Protein AF-X7ZJF5-F1 (afdb_monomer_lite)

Secondary structure (DSSP, 8-state):
-B-TT--EEEEE-SSSS-EEEEE-EETTEE----B--SSSS--S-BTTEESSEEEE---TTS--EEEEEEE--SS-TTTSPEEEEEEEE-SSSEE-

pLDDT: mean 91.04, std 8.81, range [56.75, 98.38]

Foldseek 3Di:
DAWPLRWDWDWDDPDDAIKIAIFPQDPVGGDDSAAPPPPPPRRQDGQRRATNWDWDDPDPRRRIKIKHKDFPQVVHSVPTDIDIDIFDDPSPGTDD

Organism: NCBI:txid1299326

Structure (mmCIF, N/CA/C/O backbone):
data_AF-X7ZJF5-F1
#
_entry.id   AF-X7ZJF5-F1
#
loop_
_atom_site.group_PDB
_atom_site.id
_atom_site.type_symbol
_atom_site.label_atom_id
_atom_site.label_alt_id
_atom_site.label_comp_id
_atom_site.label_asym_id
_atom_site.label_entity_id
_atom_site.label_seq_id
_atom_site.pdbx_PDB_ins_code
_atom_site.Cartn_x
_atom_site.Cartn_y
_atom_site.Cartn_z
_atom_site.occupancy
_atom_site.B_iso_or_equiv
_atom_site.auth_seq_id
_atom_site.auth_comp_id
_atom_site.auth_asym_id
_atom_site.auth_atom_id
_atom_site.pdbx_PDB_model_num
ATOM 1 N N . MET A 1 1 ? -8.385 -8.096 2.436 1.00 78.81 1 MET A N 1
ATOM 2 C CA . MET A 1 1 ? -7.853 -8.544 3.751 1.00 78.81 1 MET A CA 1
ATOM 3 C C . MET A 1 1 ? -8.001 -7.405 4.747 1.00 78.81 1 MET A C 1
ATOM 5 O O . MET A 1 1 ? -8.082 -6.277 4.284 1.00 78.81 1 MET A O 1
ATOM 9 N N . THR A 1 2 ? -8.064 -7.666 6.052 1.00 87.62 2 THR A N 1
ATOM 10 C CA . THR A 1 2 ? -8.144 -6.637 7.112 1.00 87.62 2 THR A CA 1
ATOM 11 C C . THR A 1 2 ? -7.083 -6.886 8.177 1.00 87.62 2 THR A C 1
ATOM 13 O O . THR A 1 2 ? -6.635 -8.024 8.313 1.00 87.62 2 THR A O 1
ATOM 16 N N . ASP A 1 3 ? -6.696 -5.861 8.934 1.00 91.62 3 ASP A N 1
ATOM 17 C CA . ASP A 1 3 ? -5.622 -5.955 9.936 1.00 91.62 3 ASP A CA 1
ATOM 18 C C . ASP A 1 3 ? -6.021 -5.426 11.319 1.00 91.62 3 ASP A C 1
ATOM 20 O O . ASP A 1 3 ? -7.175 -5.056 11.540 1.00 91.62 3 ASP A O 1
ATOM 24 N N . SER A 1 4 ? -5.083 -5.420 12.272 1.00 94.00 4 SER A N 1
ATOM 25 C CA . SER A 1 4 ? -5.343 -4.994 13.655 1.00 94.00 4 SER A CA 1
ATOM 26 C C . SER A 1 4 ? -5.696 -3.508 13.798 1.00 94.00 4 SER A C 1
ATOM 28 O O . SER A 1 4 ? -6.185 -3.106 14.852 1.00 94.00 4 SER A O 1
ATOM 30 N N . THR A 1 5 ? -5.493 -2.699 12.754 1.00 93.88 5 THR A N 1
ATOM 31 C CA . THR A 1 5 ? -5.894 -1.283 12.703 1.00 93.88 5 THR A CA 1
ATOM 32 C C . THR A 1 5 ? -7.331 -1.097 12.210 1.00 93.88 5 THR A C 1
ATOM 34 O O . THR A 1 5 ? -7.873 0.001 12.302 1.00 93.88 5 THR A O 1
ATOM 37 N N . GLY A 1 6 ? -7.960 -2.161 11.697 1.00 94.88 6 GLY A N 1
ATOM 38 C CA . GLY A 1 6 ? -9.281 -2.116 11.070 1.00 94.88 6 GLY A CA 1
ATOM 39 C C . GLY A 1 6 ? -9.258 -1.699 9.597 1.00 94.88 6 GLY A C 1
ATOM 40 O O . GLY A 1 6 ? -10.304 -1.715 8.950 1.00 94.88 6 GLY A O 1
ATOM 41 N N . ASN A 1 7 ? -8.087 -1.372 9.044 1.00 97.00 7 ASN A N 1
ATOM 42 C CA . ASN A 1 7 ? -7.931 -1.073 7.626 1.00 97.00 7 ASN A CA 1
ATOM 43 C C . ASN A 1 7 ? -8.187 -2.318 6.773 1.00 97.00 7 ASN A C 1
ATOM 45 O O . ASN A 1 7 ? -7.817 -3.435 7.147 1.00 97.00 7 ASN A O 1
ATOM 49 N N . ALA A 1 8 ? -8.791 -2.115 5.602 1.00 96.81 8 ALA A N 1
ATOM 50 C CA . ALA A 1 8 ? -8.954 -3.142 4.583 1.00 96.81 8 ALA A CA 1
ATOM 51 C C . ALA A 1 8 ? -8.013 -2.895 3.398 1.00 96.81 8 ALA A C 1
ATOM 53 O O . ALA A 1 8 ? -7.701 -1.758 3.060 1.00 96.81 8 ALA A O 1
ATOM 54 N N . PHE A 1 9 ? -7.593 -3.968 2.733 1.00 97.50 9 PHE A N 1
ATOM 55 C CA . PHE A 1 9 ? -6.626 -3.917 1.638 1.00 97.50 9 PHE A CA 1
ATOM 56 C C . PHE A 1 9 ? -7.146 -4.648 0.408 1.00 97.50 9 PHE A C 1
ATOM 58 O O . PHE A 1 9 ? -7.634 -5.785 0.521 1.00 97.50 9 PHE A O 1
ATOM 65 N N . VAL A 1 10 ? -6.976 -4.014 -0.753 1.00 96.31 10 VAL A N 1
ATOM 66 C CA . VAL A 1 10 ? -7.248 -4.588 -2.075 1.00 96.31 10 VAL A CA 1
ATOM 67 C C . VAL A 1 10 ? -5.975 -4.531 -2.907 1.00 96.31 10 VAL A C 1
ATOM 69 O O . VAL A 1 10 ? -5.395 -3.467 -3.097 1.00 96.31 10 VAL A O 1
ATOM 72 N N . THR A 1 11 ? -5.546 -5.679 -3.415 1.00 96.00 11 THR A N 1
ATOM 73 C CA . THR A 1 11 ? -4.486 -5.763 -4.422 1.00 96.00 11 THR A CA 1
ATOM 74 C C . THR A 1 11 ? -5.112 -5.677 -5.805 1.00 96.00 11 THR A C 1
ATOM 76 O O . THR A 1 11 ? -6.078 -6.392 -6.080 1.00 96.00 11 THR A O 1
ATOM 79 N N . TYR A 1 12 ? -4.575 -4.829 -6.672 1.00 92.94 12 TYR A N 1
ATOM 80 C CA . TYR A 1 12 ? -5.063 -4.645 -8.039 1.00 92.94 12 TYR A CA 1
ATOM 81 C C . TYR A 1 12 ? -3.885 -4.599 -9.012 1.00 92.94 12 TYR A C 1
ATOM 83 O O . TYR A 1 12 ? -2.759 -4.335 -8.606 1.00 92.94 12 TYR A O 1
ATOM 91 N N . ASN A 1 13 ? -4.142 -4.837 -10.296 1.00 92.62 13 ASN A N 1
ATOM 92 C CA . ASN A 1 13 ? -3.151 -4.658 -11.352 1.00 92.62 13 ASN A CA 1
ATOM 93 C C . ASN A 1 13 ? -3.797 -3.868 -12.503 1.00 92.62 13 ASN A C 1
ATOM 95 O O . ASN A 1 13 ? -4.678 -4.407 -13.174 1.00 92.62 13 ASN A O 1
ATOM 99 N N . PRO A 1 14 ? -3.406 -2.601 -12.731 1.00 86.69 14 PRO A N 1
ATOM 100 C CA . PRO A 1 14 ? -3.946 -1.773 -13.804 1.00 86.69 14 PRO A CA 1
ATOM 101 C C . PRO A 1 14 ? -3.260 -2.022 -15.163 1.00 86.69 14 PRO A C 1
ATOM 103 O O . PRO A 1 14 ? -3.597 -1.359 -16.138 1.00 86.69 14 PRO A O 1
ATOM 106 N N . GLY A 1 15 ? -2.303 -2.957 -15.259 1.00 87.38 15 GLY A N 1
ATOM 107 C CA . G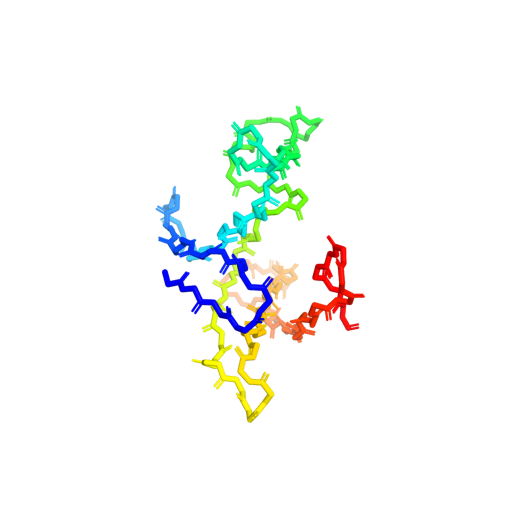LY A 1 15 ? -1.761 -3.444 -16.533 1.00 87.38 15 GLY A CA 1
ATOM 108 C C . GLY A 1 15 ? -0.264 -3.764 -16.546 1.00 87.38 15 GLY A C 1
ATOM 109 O O . GLY A 1 15 ? 0.166 -4.560 -17.379 1.00 87.38 15 GLY A O 1
ATOM 110 N N . ARG A 1 16 ? 0.546 -3.169 -15.655 1.00 87.31 16 ARG A N 1
ATOM 111 C CA . ARG A 1 16 ? 2.009 -3.385 -15.637 1.00 87.31 16 ARG A CA 1
ATOM 112 C C . ARG A 1 16 ? 2.541 -3.876 -14.297 1.00 87.31 16 ARG A C 1
ATOM 114 O O . ARG A 1 16 ? 3.262 -4.870 -14.279 1.00 87.31 16 ARG A O 1
ATOM 121 N N . TYR A 1 17 ? 2.209 -3.202 -13.202 1.00 91.75 17 TYR A N 1
ATOM 122 C CA . TYR A 1 17 ? 2.633 -3.606 -11.863 1.00 91.75 17 TYR A CA 1
ATOM 123 C C . TYR A 1 17 ? 1.437 -3.755 -10.935 1.00 91.75 17 TYR A C 1
ATOM 125 O O . TYR A 1 17 ? 0.451 -3.038 -11.076 1.00 91.75 17 TYR A O 1
ATOM 133 N N . ASP A 1 18 ? 1.536 -4.661 -9.969 1.00 96.06 18 ASP A N 1
ATOM 134 C CA . ASP A 1 18 ? 0.542 -4.731 -8.905 1.00 96.06 18 ASP A CA 1
ATOM 135 C C . ASP A 1 18 ? 0.599 -3.463 -8.038 1.00 96.06 18 ASP A C 1
ATOM 137 O O . ASP A 1 18 ? 1.648 -2.828 -7.877 1.00 96.06 18 ASP A O 1
ATOM 141 N N . GLY A 1 19 ? -0.546 -3.103 -7.476 1.00 96.00 19 GLY A N 1
ATOM 142 C CA . GLY A 1 19 ? -0.709 -2.032 -6.511 1.00 96.00 19 GLY A CA 1
ATOM 143 C C . GLY A 1 19 ? -1.555 -2.466 -5.318 1.00 96.00 19 GLY A C 1
ATOM 144 O O . GLY A 1 19 ? -2.187 -3.527 -5.313 1.00 96.00 19 GLY A O 1
ATOM 145 N N . VAL A 1 20 ? -1.568 -1.618 -4.293 1.00 97.62 20 VAL A N 1
ATOM 146 C CA . VAL A 1 20 ? -2.309 -1.812 -3.044 1.00 97.62 20 VAL A CA 1
ATOM 147 C C . VAL A 1 20 ? -3.203 -0.602 -2.792 1.00 97.62 20 VAL A C 1
ATOM 149 O O . VAL A 1 20 ? -2.724 0.525 -2.696 1.00 97.62 20 VAL A O 1
ATOM 152 N N . LEU A 1 21 ? -4.505 -0.840 -2.662 1.00 96.81 21 LEU A N 1
ATOM 153 C CA . LEU A 1 21 ? -5.473 0.123 -2.143 1.00 96.81 21 LEU A CA 1
ATOM 154 C C . LEU A 1 21 ? -5.670 -0.104 -0.649 1.00 96.81 21 LEU A C 1
ATOM 156 O O . LEU A 1 21 ? -5.871 -1.244 -0.220 1.00 96.81 21 LEU A O 1
ATOM 160 N N . VAL A 1 22 ? -5.669 0.987 0.113 1.00 97.31 22 VAL A N 1
ATOM 161 C CA . VAL A 1 22 ? -5.953 0.993 1.550 1.00 97.31 22 VAL A CA 1
ATOM 162 C C . VAL A 1 22 ? -7.312 1.639 1.793 1.00 97.31 22 VAL A C 1
ATOM 164 O O . VAL A 1 22 ? -7.513 2.828 1.558 1.00 97.31 22 VAL A O 1
ATOM 167 N N . LEU A 1 23 ? -8.246 0.846 2.300 1.00 97.25 23 LEU A N 1
ATOM 168 C CA . LEU A 1 23 ? -9.579 1.271 2.693 1.00 97.25 23 LEU A CA 1
ATOM 169 C C . LEU A 1 23 ? -9.582 1.533 4.199 1.00 97.25 23 LEU A C 1
ATOM 171 O O . LEU A 1 23 ? -9.613 0.600 5.002 1.00 97.25 23 LEU A O 1
ATOM 175 N N . VAL A 1 24 ? -9.533 2.811 4.573 1.00 97.12 24 VAL A N 1
ATOM 176 C CA . VAL A 1 24 ? -9.579 3.242 5.976 1.00 97.12 24 VAL A CA 1
ATOM 177 C C . VAL A 1 24 ? -11.038 3.480 6.358 1.00 97.12 24 VAL A 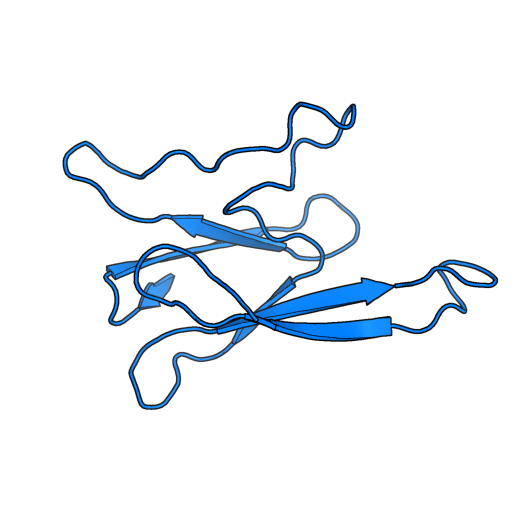C 1
ATOM 179 O O . VAL A 1 24 ? -11.655 4.373 5.772 1.00 97.12 24 VAL A O 1
ATOM 182 N N . PRO A 1 25 ? -11.629 2.707 7.282 1.00 95.88 25 PRO A N 1
ATOM 183 C CA . PRO A 1 25 ? -13.038 2.858 7.621 1.00 95.88 25 PRO A CA 1
ATOM 184 C C . PRO A 1 25 ? -13.329 4.198 8.315 1.00 95.88 25 PRO A C 1
ATOM 186 O O . PRO A 1 25 ? -12.509 4.737 9.059 1.00 95.88 25 PRO A O 1
ATOM 189 N N . ASN A 1 26 ? -14.525 4.730 8.082 1.00 94.81 26 ASN A N 1
ATOM 190 C CA . ASN A 1 26 ? -15.124 5.839 8.826 1.00 94.81 26 ASN A CA 1
ATOM 191 C C . ASN A 1 26 ? -16.614 5.518 9.103 1.00 94.81 26 ASN A C 1
ATOM 193 O O . ASN A 1 26 ? -17.117 4.514 8.594 1.00 94.81 26 ASN A O 1
ATOM 197 N N . PRO A 1 27 ? -17.339 6.314 9.916 1.00 96.50 27 PRO A N 1
ATOM 198 C CA . PRO A 1 27 ? -18.738 6.019 10.248 1.00 96.50 27 PRO A CA 1
ATOM 199 C C . PRO A 1 27 ? -19.680 5.874 9.041 1.00 96.50 27 PRO A C 1
ATOM 201 O O . PRO A 1 27 ? -20.691 5.185 9.150 1.00 96.50 27 PRO A O 1
ATOM 204 N N . ASP A 1 28 ? -19.329 6.473 7.902 1.00 95.75 28 ASP A N 1
ATOM 205 C CA . ASP A 1 28 ? -20.140 6.488 6.681 1.00 95.75 28 ASP A CA 1
ATOM 206 C C . ASP A 1 28 ? -19.674 5.459 5.627 1.00 95.75 28 ASP A C 1
ATOM 208 O O . ASP A 1 28 ? -20.232 5.390 4.531 1.00 95.75 28 ASP A O 1
ATOM 212 N N . GLY A 1 29 ? -18.653 4.649 5.933 1.00 95.06 29 GLY A N 1
ATOM 213 C CA . GLY A 1 29 ? -18.040 3.694 5.010 1.00 95.06 29 GLY A CA 1
ATOM 214 C C . GLY A 1 29 ? -16.514 3.744 5.055 1.00 95.06 29 GLY A C 1
ATOM 215 O O . GLY A 1 29 ? -15.901 3.246 5.999 1.00 95.06 29 GLY A O 1
ATOM 216 N N . PHE A 1 30 ? -15.893 4.314 4.019 1.00 96.19 30 PHE A N 1
ATOM 217 C CA . PHE A 1 30 ? -14.440 4.463 3.917 1.00 96.19 30 PHE A CA 1
ATOM 218 C C . PHE A 1 30 ? -14.050 5.912 3.636 1.00 96.19 30 PHE A C 1
ATOM 220 O O . PHE A 1 30 ? -14.773 6.657 2.974 1.00 96.19 30 PHE A O 1
ATOM 227 N N . GLN A 1 31 ? -12.879 6.303 4.130 1.00 95.50 31 GLN A N 1
ATOM 228 C CA . GLN A 1 31 ? -12.263 7.574 3.778 1.00 95.50 31 GLN A CA 1
ATOM 229 C C . GLN A 1 31 ? -11.975 7.637 2.277 1.00 95.50 31 GLN A C 1
ATOM 231 O O . GLN A 1 31 ? -11.695 6.618 1.642 1.00 95.50 31 GLN A O 1
ATOM 236 N N . ASP A 1 32 ? -11.983 8.855 1.737 1.00 93.69 32 ASP A N 1
ATOM 237 C CA . ASP A 1 32 ? -11.616 9.092 0.347 1.00 93.69 32 ASP A CA 1
ATOM 238 C C . ASP A 1 32 ? -10.207 8.556 0.037 1.00 93.69 32 ASP A C 1
ATOM 240 O O . ASP A 1 32 ? -9.275 8.672 0.846 1.00 93.69 32 ASP A O 1
ATOM 244 N N . ILE A 1 33 ? -10.059 7.959 -1.147 1.00 92.00 33 ILE A N 1
ATOM 245 C CA . ILE A 1 33 ? -8.793 7.366 -1.597 1.00 92.00 33 ILE A CA 1
ATOM 246 C C . ILE A 1 33 ? -7.764 8.457 -1.901 1.00 92.00 33 ILE A C 1
ATOM 248 O O . ILE A 1 33 ? -6.562 8.203 -1.796 1.00 92.00 33 ILE A O 1
ATOM 252 N N . GLY A 1 34 ? -8.224 9.671 -2.224 1.00 92.12 34 GLY A N 1
ATOM 253 C CA . GLY A 1 34 ? -7.370 10.787 -2.604 1.00 92.12 34 GLY A CA 1
ATOM 254 C C . GLY A 1 34 ? -6.599 10.482 -3.882 1.00 92.12 34 GLY A C 1
ATOM 255 O O . GLY A 1 34 ? -5.371 10.548 -3.876 1.00 92.12 34 GLY A O 1
ATOM 256 N N . TRP A 1 35 ? -7.308 10.074 -4.939 1.00 89.50 35 TRP A N 1
ATOM 257 C CA . TRP A 1 35 ? -6.728 9.819 -6.261 1.00 89.50 35 TRP A CA 1
ATOM 258 C C . TRP A 1 35 ? -5.922 11.026 -6.745 1.00 89.50 35 TRP A C 1
ATOM 260 O O . TRP A 1 35 ? -6.377 12.164 -6.602 1.00 89.50 35 TRP A O 1
ATOM 270 N N . ASP A 1 36 ? -4.744 10.788 -7.324 1.00 84.12 36 ASP A N 1
ATOM 271 C CA . ASP A 1 36 ? -3.989 11.867 -7.956 1.00 84.12 36 ASP A CA 1
ATOM 272 C C . ASP A 1 36 ? -4.596 12.183 -9.325 1.00 84.12 36 ASP A C 1
ATOM 274 O O . ASP A 1 36 ? -4.292 11.561 -10.334 1.00 84.12 36 ASP A O 1
ATOM 278 N N . ILE A 1 37 ? -5.508 13.151 -9.342 1.00 69.12 37 ILE A N 1
ATOM 279 C CA . ILE A 1 37 ? -6.210 13.600 -10.553 1.00 69.12 37 ILE A CA 1
ATOM 280 C C . ILE A 1 37 ? -5.413 14.684 -11.305 1.00 69.12 37 ILE A C 1
ATOM 282 O O . ILE A 1 37 ? -5.845 15.154 -12.357 1.00 69.12 37 ILE A O 1
ATOM 286 N N . GLY A 1 38 ? -4.286 15.146 -10.746 1.00 58.12 38 GLY A N 1
ATO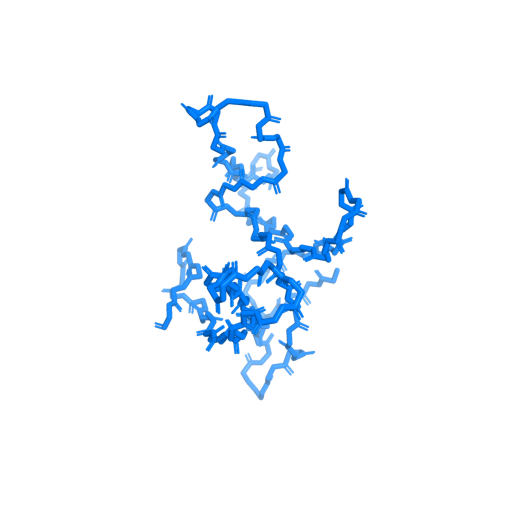M 287 C CA . GLY A 1 38 ? -3.560 16.328 -11.219 1.00 58.12 38 GLY A CA 1
ATOM 288 C C . GLY A 1 38 ? -2.474 16.051 -12.259 1.00 58.12 38 GLY A C 1
ATOM 289 O O . GLY A 1 38 ? -2.030 16.984 -12.927 1.00 58.12 38 GLY A O 1
ATOM 290 N N . SER A 1 39 ? -2.045 14.797 -12.412 1.00 56.75 39 SER A N 1
ATOM 291 C CA . SER A 1 39 ? -0.878 14.413 -13.218 1.00 56.75 39 SER A CA 1
ATOM 292 C C . SER A 1 39 ? -1.201 13.845 -14.615 1.00 56.75 39 SER A C 1
ATOM 294 O O . SER A 1 39 ? -0.279 13.490 -15.348 1.00 56.75 39 SER A O 1
ATOM 296 N N . GLY A 1 40 ? -2.476 13.823 -15.037 1.00 62.31 40 GLY A N 1
ATOM 297 C CA . GLY A 1 40 ? -2.918 13.347 -16.361 1.00 62.31 40 GLY A CA 1
ATOM 298 C C . GLY A 1 40 ? -3.902 12.171 -16.288 1.00 62.31 40 GLY A C 1
ATOM 299 O O . GLY A 1 40 ? -4.761 12.144 -15.415 1.00 62.31 40 GLY A O 1
ATOM 300 N N . ASP A 1 41 ? -3.775 11.195 -17.200 1.00 59.41 41 ASP A N 1
ATOM 301 C CA . ASP A 1 41 ? -4.625 9.984 -17.302 1.00 59.41 41 ASP A CA 1
ATOM 302 C C . ASP A 1 41 ? -4.412 8.956 -16.163 1.00 59.41 41 ASP A C 1
ATOM 304 O O . ASP A 1 41 ? -4.953 7.843 -16.200 1.00 59.41 41 ASP A O 1
ATOM 308 N N . THR A 1 42 ? -3.605 9.285 -15.154 1.00 67.81 42 THR A N 1
ATOM 309 C CA . THR A 1 42 ? -3.250 8.373 -14.065 1.00 67.81 42 THR A CA 1
ATOM 310 C C . THR A 1 42 ? -4.419 8.230 -13.088 1.00 67.81 42 THR A C 1
ATOM 312 O O . THR A 1 42 ? -4.616 9.035 -12.192 1.00 67.81 42 THR A O 1
ATOM 315 N N . HIS A 1 43 ? -5.221 7.180 -13.257 1.00 75.75 43 HIS A N 1
ATOM 316 C CA . HIS A 1 43 ? -6.420 6.908 -12.447 1.00 75.75 43 HIS A CA 1
ATOM 317 C C . HIS A 1 43 ? -6.254 5.687 -11.528 1.00 75.75 43 HIS A C 1
ATOM 319 O O . HIS A 1 43 ? -7.232 5.068 -11.111 1.00 75.75 43 HIS A O 1
ATOM 325 N N . TYR A 1 44 ? -5.007 5.301 -11.260 1.00 84.56 44 TYR A N 1
ATOM 326 C CA . TYR A 1 44 ? -4.664 4.097 -10.506 1.00 84.56 44 TYR A CA 1
ATOM 327 C C . TYR A 1 44 ? -3.684 4.364 -9.358 1.00 84.56 44 TYR A C 1
ATOM 329 O O . TYR A 1 44 ? -3.270 3.416 -8.707 1.00 84.56 44 TYR A O 1
ATOM 337 N N . GLU A 1 45 ? -3.329 5.617 -9.067 1.00 89.88 45 GLU A N 1
ATOM 338 C CA . GLU A 1 45 ? -2.490 5.969 -7.916 1.00 89.88 45 GLU A CA 1
ATOM 339 C C . GLU A 1 45 ? -3.005 7.214 -7.182 1.00 89.88 45 GLU A C 1
ATOM 341 O O . GLU A 1 45 ? -3.846 7.961 -7.685 1.00 89.88 45 GLU A O 1
ATOM 346 N N . GLY A 1 46 ? -2.561 7.402 -5.943 1.00 91.31 46 GLY A N 1
ATOM 347 C CA . GLY A 1 46 ? -3.021 8.488 -5.086 1.00 91.31 46 GLY A CA 1
ATOM 348 C C . GLY A 1 46 ? -2.675 8.252 -3.624 1.00 91.31 46 GLY A C 1
ATOM 349 O O . GLY A 1 46 ? -1.927 7.335 -3.285 1.00 91.31 46 GLY A O 1
ATOM 350 N N . LYS A 1 47 ? -3.265 9.053 -2.734 1.00 92.75 47 LYS A N 1
ATOM 351 C CA . LYS A 1 47 ? -2.960 9.053 -1.296 1.00 92.75 47 LYS A CA 1
ATOM 352 C C . LYS A 1 47 ? -3.044 7.657 -0.668 1.00 92.75 47 LYS A C 1
ATOM 354 O O . LYS A 1 47 ? -2.185 7.299 0.130 1.00 92.75 47 LYS A O 1
ATOM 359 N N . ARG A 1 48 ? -4.080 6.885 -1.008 1.00 94.81 48 ARG A N 1
ATOM 360 C CA . ARG A 1 48 ? -4.320 5.520 -0.495 1.00 94.81 48 ARG A CA 1
ATOM 361 C C . ARG A 1 48 ? -4.300 4.455 -1.587 1.00 94.81 48 ARG A C 1
ATOM 363 O O . ARG A 1 48 ? -4.735 3.327 -1.354 1.00 94.81 48 ARG A O 1
ATOM 370 N N . ALA A 1 49 ? -3.805 4.818 -2.765 1.00 94.88 49 ALA A N 1
ATOM 371 C CA . ALA A 1 49 ? -3.641 3.948 -3.916 1.00 94.88 49 ALA A CA 1
ATOM 372 C C . ALA A 1 49 ? -2.153 3.880 -4.268 1.00 94.88 49 ALA A C 1
ATOM 374 O O . ALA A 1 49 ? -1.626 4.707 -5.006 1.00 94.88 49 ALA A O 1
ATOM 375 N N . TYR A 1 50 ? -1.467 2.890 -3.704 1.00 95.38 50 TYR A N 1
ATOM 376 C CA . TYR A 1 50 ? -0.033 2.698 -3.886 1.00 95.38 50 TYR A CA 1
ATOM 377 C C . TYR A 1 50 ? 0.202 1.855 -5.135 1.00 95.38 50 TYR A C 1
ATOM 379 O O . TYR A 1 50 ? -0.174 0.682 -5.164 1.00 95.38 50 TYR A O 1
ATOM 387 N N . TYR A 1 51 ? 0.809 2.442 -6.164 1.00 94.31 51 TYR A N 1
ATOM 388 C CA . TYR A 1 51 ? 1.191 1.731 -7.379 1.00 94.31 51 TYR A CA 1
ATOM 389 C C . TYR A 1 51 ? 2.612 1.169 -7.283 1.00 94.31 51 TYR A C 1
ATOM 391 O O . TYR A 1 51 ? 3.427 1.646 -6.490 1.00 94.31 51 TYR A O 1
ATOM 399 N N . TYR A 1 52 ? 2.877 0.126 -8.075 1.00 94.62 52 TYR A N 1
ATOM 400 C CA . TYR A 1 52 ? 4.083 -0.693 -8.013 1.00 94.62 52 TYR A CA 1
ATOM 401 C C . TYR A 1 52 ? 4.414 -1.067 -6.565 1.00 94.62 52 TYR A C 1
ATOM 403 O O . TYR A 1 52 ? 5.458 -0.713 -6.020 1.00 94.62 52 TYR A O 1
ATOM 411 N N . ALA A 1 53 ? 3.464 -1.731 -5.911 1.00 97.31 53 ALA A N 1
ATOM 412 C CA . ALA A 1 53 ? 3.494 -1.975 -4.481 1.00 97.31 53 ALA A CA 1
ATOM 413 C C . ALA A 1 53 ? 2.974 -3.369 -4.128 1.00 97.31 53 ALA A C 1
ATOM 415 O O . ALA A 1 53 ? 2.144 -3.951 -4.825 1.00 97.31 53 ALA A O 1
ATOM 416 N N . LYS A 1 54 ? 3.449 -3.893 -2.999 1.00 97.44 54 LYS A N 1
ATOM 417 C CA . LYS A 1 54 ? 3.063 -5.190 -2.452 1.00 97.44 54 LYS A CA 1
ATOM 418 C C . LYS A 1 54 ? 2.684 -5.055 -0.983 1.00 97.44 54 LYS A C 1
ATOM 420 O O . LYS A 1 54 ? 3.390 -4.413 -0.210 1.00 97.44 54 LYS A O 1
ATOM 425 N N . LEU A 1 55 ? 1.595 -5.713 -0.598 1.00 97.44 55 LEU A N 1
ATOM 426 C CA . LEU A 1 55 ? 1.185 -5.840 0.797 1.00 97.44 55 LEU A CA 1
ATOM 427 C C . LEU A 1 55 ? 2.029 -6.921 1.497 1.00 97.44 55 LEU A C 1
ATOM 429 O O . LEU A 1 55 ? 2.161 -8.034 0.983 1.00 97.44 55 LEU A O 1
ATOM 433 N N . GLU A 1 56 ? 2.584 -6.611 2.666 1.00 97.00 56 GLU A N 1
ATOM 434 C CA . GLU A 1 56 ? 3.425 -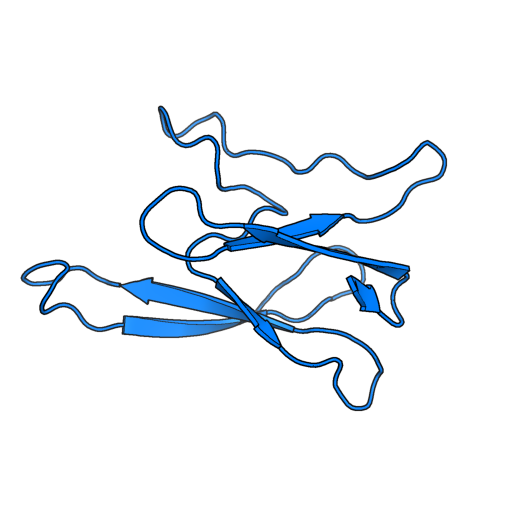7.514 3.459 1.00 97.00 56 GLU A CA 1
ATOM 435 C C . GLU A 1 56 ? 2.862 -7.694 4.875 1.00 97.00 56 GLU A C 1
ATOM 437 O O . GLU A 1 56 ? 2.444 -6.732 5.516 1.00 97.00 56 GLU A O 1
ATOM 442 N N . GLY A 1 57 ? 2.854 -8.935 5.375 1.00 93.50 57 GLY A N 1
ATOM 443 C CA . GLY A 1 57 ? 2.391 -9.263 6.726 1.00 93.50 57 GLY A CA 1
ATOM 444 C C . GLY A 1 57 ? 1.051 -10.020 6.780 1.00 93.50 57 GLY A C 1
ATOM 445 O O . GLY A 1 57 ? 0.769 -10.800 5.864 1.00 93.50 57 GLY A O 1
ATOM 446 N N . PRO A 1 58 ? 0.249 -9.840 7.851 1.00 91.19 58 PRO A N 1
ATOM 447 C CA . PRO A 1 58 ? 0.464 -8.873 8.927 1.00 91.19 58 PRO A CA 1
ATOM 448 C C . PRO A 1 58 ? 1.666 -9.271 9.799 1.00 91.19 58 PRO A C 1
ATOM 450 O O . PRO A 1 58 ? 1.969 -10.453 9.958 1.00 91.19 58 PRO A O 1
ATOM 453 N N . GLY A 1 59 ? 2.389 -8.278 10.319 1.00 88.81 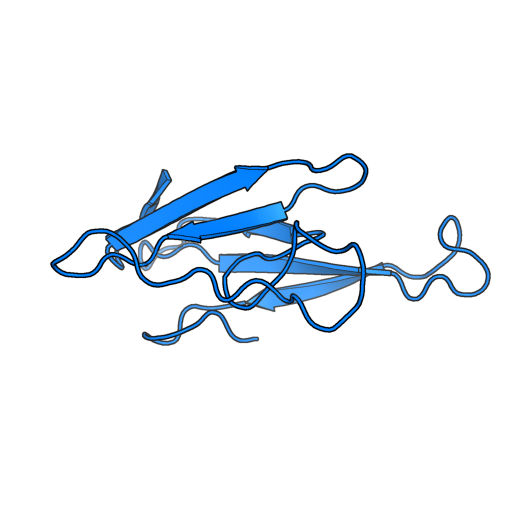59 GLY A N 1
ATOM 454 C CA . GLY A 1 59 ? 3.525 -8.491 11.218 1.00 88.81 59 GLY A CA 1
ATOM 455 C C . GLY A 1 59 ? 3.101 -8.938 12.627 1.00 88.81 59 GLY A C 1
ATOM 456 O O . GLY A 1 59 ? 1.913 -9.115 12.897 1.00 88.81 59 GLY A O 1
ATOM 457 N N . PRO A 1 60 ? 4.047 -9.073 13.579 1.00 91.31 60 PRO A N 1
ATOM 458 C CA . PRO A 1 60 ? 3.747 -9.477 14.961 1.00 91.31 60 PRO A CA 1
ATOM 459 C C . PRO A 1 60 ? 2.773 -8.552 15.710 1.00 91.31 60 PRO A C 1
ATOM 461 O O . PRO A 1 60 ? 2.118 -8.979 16.654 1.00 91.31 60 PRO A O 1
ATOM 464 N N . ASN A 1 61 ? 2.663 -7.288 15.291 1.00 89.88 61 ASN A N 1
ATOM 465 C CA . ASN A 1 61 ? 1.704 -6.306 15.812 1.00 89.88 61 ASN A CA 1
ATOM 466 C C . ASN A 1 61 ? 0.313 -6.392 15.1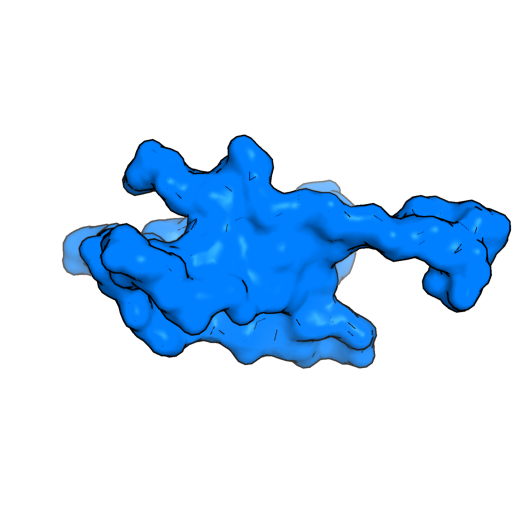42 1.00 89.88 61 ASN A C 1
ATOM 468 O O . ASN A 1 61 ? -0.565 -5.573 15.419 1.00 89.88 61 ASN A O 1
ATOM 472 N N . GLY A 1 62 ? 0.114 -7.353 14.238 1.00 94.31 62 GLY A N 1
ATOM 473 C CA . GLY A 1 62 ? -1.124 -7.547 13.491 1.00 94.31 62 GLY A CA 1
ATOM 474 C C . GLY A 1 62 ? -1.370 -6.520 12.384 1.00 94.31 62 GLY A C 1
ATOM 475 O O . GLY A 1 62 ? -2.457 -6.535 11.818 1.00 94.31 62 GLY A O 1
ATOM 476 N N . GLN A 1 63 ? -0.401 -5.653 12.071 1.00 96.06 63 GLN A N 1
ATOM 477 C CA . GLN A 1 63 ? -0.524 -4.623 11.035 1.00 96.06 63 GLN A CA 1
ATOM 478 C C . GLN A 1 63 ? 0.164 -5.077 9.748 1.00 96.06 63 GLN A C 1
ATOM 480 O O . GLN A 1 63 ? 1.235 -5.692 9.808 1.00 96.06 63 GLN A O 1
ATOM 485 N N . TYR A 1 64 ? -0.412 -4.762 8.588 1.00 97.38 64 TYR A N 1
ATOM 486 C CA . TYR A 1 64 ? 0.324 -4.906 7.327 1.00 97.38 64 TYR A CA 1
ATOM 487 C C . TYR A 1 64 ? 1.252 -3.716 7.099 1.00 97.38 64 TYR A C 1
ATOM 489 O O . TYR A 1 64 ? 0.963 -2.591 7.508 1.00 97.38 64 TYR A O 1
ATOM 497 N N . THR A 1 65 ? 2.334 -3.967 6.370 1.00 97.62 65 THR A N 1
ATOM 498 C CA . THR A 1 65 ? 3.182 -2.947 5.751 1.00 97.62 65 THR A CA 1
ATOM 499 C C . THR A 1 65 ? 3.002 -2.971 4.236 1.00 97.62 65 THR A C 1
ATOM 501 O O . THR A 1 65 ? 2.509 -3.946 3.662 1.00 97.62 65 THR A O 1
ATOM 504 N N . ILE A 1 66 ? 3.391 -1.887 3.568 1.00 98.06 66 ILE A N 1
ATOM 505 C CA . ILE A 1 66 ? 3.350 -1.797 2.105 1.00 98.06 66 ILE A CA 1
ATOM 506 C C . ILE A 1 66 ? 4.776 -1.630 1.608 1.00 98.06 66 ILE A C 1
ATOM 508 O O . ILE A 1 66 ? 5.404 -0.608 1.861 1.00 98.06 66 ILE A O 1
ATOM 512 N N . ARG A 1 67 ? 5.301 -2.613 0.878 1.00 98.38 67 ARG A N 1
ATOM 513 C CA . ARG A 1 67 ? 6.548 -2.430 0.137 1.00 98.38 67 ARG A CA 1
ATOM 514 C C . ARG A 1 67 ? 6.231 -1.746 -1.181 1.00 98.38 67 ARG A C 1
ATOM 516 O O . ARG A 1 67 ? 5.610 -2.358 -2.046 1.00 98.38 67 ARG A O 1
ATOM 523 N N . GLN A 1 68 ? 6.667 -0.505 -1.334 1.00 97.12 68 GLN A N 1
ATOM 524 C CA . GLN A 1 68 ? 6.535 0.256 -2.569 1.00 97.12 68 GLN A CA 1
ATOM 525 C C . GLN A 1 68 ? 7.857 0.250 -3.331 1.00 97.12 68 GLN A C 1
ATOM 527 O O . GLN A 1 68 ? 8.925 0.404 -2.735 1.00 97.12 68 GLN A O 1
ATOM 532 N N . PHE A 1 69 ? 7.784 0.060 -4.641 1.00 95.38 69 PHE A N 1
ATOM 533 C CA . PHE A 1 69 ? 8.928 0.004 -5.535 1.00 95.38 69 PHE A CA 1
ATOM 534 C C . PHE A 1 69 ? 8.987 1.253 -6.413 1.00 95.38 69 PHE A C 1
ATOM 536 O O . PHE A 1 69 ? 7.969 1.843 -6.762 1.00 95.38 69 PHE A O 1
ATOM 543 N N . ASN A 1 70 ? 10.199 1.620 -6.811 1.00 91.62 70 ASN A N 1
ATOM 544 C CA . ASN A 1 70 ? 10.456 2.648 -7.805 1.00 91.62 70 ASN A CA 1
ATOM 545 C C . ASN A 1 70 ? 11.491 2.122 -8.803 1.00 91.62 70 ASN A C 1
ATOM 547 O O . ASN A 1 70 ? 12.420 1.419 -8.415 1.00 91.62 70 ASN A O 1
ATOM 551 N N . ASN A 1 71 ? 11.340 2.455 -10.082 1.00 87.69 71 ASN A N 1
ATOM 552 C CA . ASN A 1 71 ? 12.345 2.177 -11.105 1.00 87.69 71 ASN A CA 1
ATOM 553 C C . ASN A 1 71 ? 12.791 3.516 -11.685 1.00 87.69 71 ASN A C 1
ATOM 555 O O . ASN A 1 71 ? 11.957 4.272 -12.178 1.00 87.69 71 ASN A O 1
ATOM 559 N N . ASP A 1 72 ? 14.087 3.807 -11.611 1.00 86.44 72 ASP A N 1
ATOM 560 C CA . ASP A 1 72 ? 14.640 5.063 -12.127 1.00 86.44 72 ASP A CA 1
ATOM 561 C C . ASP A 1 72 ? 14.613 5.161 -13.663 1.00 86.44 72 ASP A C 1
ATOM 563 O O . ASP A 1 72 ? 14.776 6.246 -14.217 1.00 86.44 72 ASP A O 1
ATOM 567 N N . CYS A 1 73 ? 14.370 4.042 -14.353 1.00 85.44 73 CYS A N 1
ATOM 568 C CA . CYS A 1 73 ? 14.355 3.901 -15.802 1.00 85.44 73 CYS A CA 1
ATOM 569 C C . CYS A 1 73 ? 15.627 4.403 -16.504 1.00 85.44 73 CYS A C 1
ATOM 571 O O . CYS A 1 73 ? 15.573 4.743 -17.688 1.00 85.44 73 CYS A O 1
ATOM 573 N N . MET A 1 74 ? 16.774 4.400 -15.820 1.00 87.50 74 MET A N 1
ATOM 574 C CA . MET A 1 74 ? 18.046 4.870 -16.372 1.00 87.50 74 MET A CA 1
ATOM 575 C C . MET A 1 74 ? 18.987 3.689 -16.668 1.00 87.50 74 MET A C 1
ATOM 577 O O . MET A 1 74 ? 19.385 2.991 -15.741 1.00 87.50 74 MET A O 1
ATOM 581 N N . PRO A 1 75 ? 19.397 3.439 -17.932 1.00 87.69 75 PRO A N 1
ATOM 582 C CA . PRO A 1 75 ? 19.098 4.199 -19.154 1.00 87.69 75 PRO A CA 1
ATOM 583 C C . PRO A 1 75 ? 17.753 3.840 -19.813 1.00 87.69 75 PRO A C 1
ATOM 585 O O . PRO A 1 75 ? 17.316 4.533 -20.726 1.00 87.69 75 PRO A O 1
ATOM 588 N N . THR A 1 76 ? 17.119 2.735 -19.409 1.00 88.56 76 THR A N 1
ATOM 589 C CA . THR A 1 76 ? 15.777 2.343 -19.870 1.00 88.56 76 THR A CA 1
ATOM 590 C C . THR A 1 76 ? 14.998 1.726 -18.717 1.00 88.56 76 THR A C 1
ATOM 592 O O . THR A 1 76 ? 15.600 1.182 -17.799 1.00 88.56 76 THR A O 1
ATOM 595 N N . CYS A 1 77 ? 13.666 1.677 -18.780 1.00 83.44 77 CYS A N 1
ATOM 596 C CA . CYS A 1 77 ? 12.883 0.979 -17.750 1.00 83.44 77 CYS A CA 1
ATOM 597 C C . CYS A 1 77 ? 13.139 -0.537 -17.669 1.00 83.44 77 CYS A C 1
ATOM 599 O O . CYS A 1 77 ? 12.779 -1.153 -16.670 1.00 83.44 77 CYS A O 1
ATOM 601 N N . ALA A 1 78 ? 13.725 -1.147 -18.705 1.00 84.56 78 ALA A N 1
ATOM 602 C CA . ALA A 1 78 ? 14.121 -2.555 -18.678 1.00 84.56 78 ALA A CA 1
ATOM 603 C C . ALA A 1 78 ? 15.499 -2.770 -18.026 1.00 84.56 78 ALA A C 1
ATOM 605 O O . ALA A 1 78 ? 15.765 -3.858 -17.526 1.00 84.56 78 ALA A O 1
ATOM 606 N N . GLY A 1 79 ? 16.367 -1.752 -18.044 1.00 81.44 79 GLY A N 1
ATOM 607 C CA . GLY A 1 79 ? 17.728 -1.809 -17.496 1.00 81.44 79 GLY A CA 1
ATOM 608 C C . GLY A 1 79 ? 17.973 -0.931 -16.266 1.00 81.44 79 GLY A C 1
ATOM 609 O O . GLY A 1 79 ? 19.089 -0.932 -15.760 1.00 81.44 79 GLY A O 1
ATOM 610 N N . GLY A 1 80 ? 16.969 -0.168 -15.828 1.00 86.06 80 GLY A N 1
ATOM 611 C CA . GLY A 1 80 ? 17.039 0.741 -14.687 1.00 86.06 80 GLY A CA 1
ATOM 612 C C . GLY A 1 80 ? 17.081 0.016 -13.349 1.00 86.06 80 GLY A C 1
ATOM 613 O O . GLY A 1 80 ? 16.670 -1.144 -13.232 1.00 86.06 80 GLY A O 1
ATOM 614 N N . ALA A 1 81 ? 17.585 0.705 -12.329 1.00 90.31 81 ALA A N 1
ATOM 615 C CA . ALA A 1 81 ? 17.659 0.156 -10.988 1.00 90.31 81 ALA A CA 1
ATOM 616 C C . ALA A 1 81 ? 16.282 0.222 -10.319 1.00 90.31 81 ALA A C 1
ATOM 618 O O . ALA A 1 81 ? 15.629 1.269 -10.279 1.00 90.31 81 ALA A O 1
ATOM 619 N N . VAL A 1 82 ? 15.849 -0.909 -9.758 1.00 92.62 82 VAL A N 1
ATOM 620 C CA . VAL A 1 82 ? 14.645 -0.971 -8.926 1.00 92.62 82 VAL A CA 1
ATOM 621 C C . VAL A 1 82 ? 15.045 -0.786 -7.470 1.00 92.62 82 VAL A C 1
ATOM 623 O O . VAL A 1 82 ? 15.802 -1.586 -6.918 1.00 92.62 82 VAL A O 1
ATOM 626 N N . THR A 1 83 ? 14.512 0.252 -6.837 1.00 95.00 83 THR A N 1
ATOM 627 C CA . THR A 1 83 ? 14.609 0.475 -5.393 1.00 95.00 83 THR A CA 1
ATOM 628 C C . THR A 1 83 ? 13.268 0.185 -4.728 1.00 95.00 83 THR A C 1
ATOM 630 O O . THR A 1 83 ? 12.230 0.110 -5.387 1.00 95.00 83 THR A O 1
ATOM 633 N N . SER A 1 84 ? 13.277 -0.028 -3.411 1.00 96.69 84 SER A N 1
ATOM 634 C CA . SER A 1 84 ? 12.046 -0.224 -2.643 1.00 96.69 84 SER A CA 1
ATOM 635 C C . SER A 1 84 ? 12.122 0.438 -1.278 1.00 96.69 84 SER A C 1
ATOM 637 O O . SER A 1 84 ? 13.190 0.439 -0.665 1.00 96.69 84 SER A O 1
ATOM 639 N N . GLN A 1 85 ? 10.978 0.895 -0.784 1.00 97.56 85 GLN A N 1
ATOM 640 C CA . GLN A 1 85 ? 10.774 1.371 0.580 1.00 97.56 85 GLN A CA 1
ATOM 641 C C . GLN A 1 85 ? 9.626 0.600 1.231 1.00 97.56 85 GLN A C 1
ATOM 643 O O . GLN A 1 85 ? 8.706 0.150 0.546 1.00 97.56 85 GLN A O 1
ATOM 648 N N . VAL A 1 86 ? 9.690 0.418 2.547 1.00 98.06 86 VAL A N 1
ATOM 649 C CA . VAL A 1 86 ? 8.600 -0.185 3.319 1.00 98.06 86 VAL A CA 1
ATOM 650 C C . VAL A 1 86 ? 7.851 0.942 4.002 1.00 98.06 86 VAL A C 1
ATOM 652 O O . VAL A 1 86 ? 8.467 1.756 4.671 1.00 98.06 86 VAL A O 1
ATOM 655 N N . LEU A 1 87 ? 6.539 0.989 3.807 1.00 98.00 87 LEU A N 1
ATOM 656 C CA . LEU A 1 87 ? 5.656 1.951 4.438 1.00 98.00 87 LEU A CA 1
ATOM 657 C C . LEU A 1 87 ? 4.952 1.304 5.630 1.00 98.00 87 LEU A C 1
ATOM 659 O O . LEU A 1 87 ? 4.431 0.184 5.537 1.00 98.00 87 LEU A O 1
ATOM 663 N N . HIS A 1 88 ? 4.889 2.050 6.722 1.00 96.94 88 HIS A N 1
ATOM 664 C CA . HIS A 1 88 ? 4.295 1.687 7.994 1.00 96.94 88 HIS A CA 1
ATOM 665 C C . HIS A 1 88 ? 3.109 2.597 8.313 1.00 96.94 88 HIS A C 1
ATOM 667 O O . HIS A 1 88 ? 3.129 3.797 8.041 1.00 96.94 88 HIS A O 1
ATOM 673 N N . TRP A 1 89 ? 2.068 2.025 8.915 1.00 96.50 89 TRP A N 1
ATOM 674 C CA . TRP A 1 89 ? 0.912 2.786 9.368 1.00 96.50 89 TRP A CA 1
ATOM 675 C C . TRP A 1 89 ? 1.255 3.610 10.612 1.00 96.50 89 TRP A C 1
ATOM 677 O O . TRP A 1 89 ? 1.667 3.058 11.632 1.00 96.50 89 TRP A O 1
ATOM 687 N N . ASN A 1 90 ? 1.039 4.925 10.556 1.00 95.31 90 ASN A N 1
ATOM 688 C CA . ASN A 1 90 ? 1.284 5.827 11.689 1.00 95.31 90 ASN A CA 1
ATOM 689 C C . ASN A 1 90 ? 0.016 6.209 12.479 1.00 95.31 90 ASN A C 1
ATOM 691 O O . ASN A 1 90 ? 0.070 7.088 13.337 1.00 95.31 90 ASN A O 1
ATOM 695 N N . GLY A 1 91 ? -1.125 5.581 12.178 1.00 94.19 91 GLY A N 1
ATOM 696 C CA . GLY A 1 91 ? -2.437 5.938 12.730 1.00 94.19 91 GLY A CA 1
ATOM 697 C C . GLY A 1 91 ? -3.330 6.713 11.759 1.00 94.19 91 GLY A C 1
ATOM 698 O O . GLY A 1 91 ? -4.548 6.678 11.916 1.00 94.19 91 GLY A O 1
ATOM 699 N N . THR A 1 92 ? -2.746 7.351 10.743 1.00 93.88 92 THR A N 1
ATOM 700 C CA . THR A 1 92 ? -3.483 8.175 9.771 1.00 93.88 92 THR A CA 1
ATOM 701 C C . THR A 1 92 ? -3.157 7.818 8.327 1.00 93.88 92 THR A C 1
ATOM 703 O O . THR A 1 92 ? -4.065 7.808 7.495 1.00 93.88 92 THR A O 1
ATOM 706 N N . ASP A 1 93 ? -1.884 7.539 8.032 1.00 95.00 93 ASP A N 1
ATOM 707 C CA . ASP A 1 93 ? -1.379 7.234 6.693 1.00 95.00 93 ASP A CA 1
ATOM 708 C C . ASP A 1 93 ? -0.226 6.212 6.739 1.00 95.00 93 ASP A C 1
ATOM 710 O O . ASP A 1 93 ? 0.357 5.946 7.796 1.00 95.00 93 ASP A O 1
ATOM 714 N N . TYR A 1 94 ? 0.093 5.632 5.578 1.00 96.12 94 TYR A N 1
ATOM 715 C CA . TYR A 1 94 ? 1.288 4.808 5.387 1.00 96.12 94 TYR A CA 1
ATOM 716 C C . TYR A 1 94 ? 2.470 5.688 4.982 1.00 96.12 94 TYR A C 1
ATOM 718 O O . TYR A 1 94 ? 2.429 6.353 3.945 1.00 96.12 94 TYR A O 1
ATOM 726 N N . VAL A 1 95 ? 3.519 5.677 5.800 1.00 96.25 95 VAL A N 1
ATOM 727 C CA . VAL A 1 95 ? 4.727 6.503 5.648 1.00 96.25 95 VAL A CA 1
ATOM 728 C C . VAL A 1 95 ? 5.989 5.637 5.744 1.00 96.25 95 VAL A C 1
ATOM 730 O O . VAL A 1 95 ? 5.907 4.581 6.369 1.00 96.25 95 VAL A O 1
ATOM 733 N N . PRO A 1 96 ? 7.124 6.025 5.130 1.00 95.06 96 PRO A N 1
ATOM 734 C CA . PRO A 1 96 ? 8.381 5.275 5.229 1.00 95.06 96 PRO A CA 1
ATOM 735 C C . PRO A 1 96 ? 8.876 5.067 6.666 1.00 95.06 96 PRO A C 1
ATOM 737 O O . PRO A 1 96 ? 8.671 5.979 7.500 1.00 95.06 96 PRO A O 1
#

Radius of gyration: 14.21 Å; chains: 1; bounding box: 39×26×36 Å

Sequence (96 aa):
MTDSTGNAFVTYNPGRYDGVLVLVPNPDGFQDIGWDIGSGDTHYEGKRAYYYAKLEGPGPNGQYTIRQFNNDCMPTCAGGAVTSQVLHWNGTDYVP